Protein AF-A0A7Y4R011-F1 (afdb_monomer_lite)

Radius of gyration: 23.0 Å; chains: 1; bounding box: 53×33×82 Å

Sequence (127 aa):
MKIKFTILILLASLTTFAQKKDPSIKILSASDGVFHFKVTEKLQDAFVEVLDASNRVISKQPLDCKRMLIDFYDATPGTYHIHILAKNFERTYDYTLAEEKGYMKITTAIVQPENLSFEKYNSNKTK

Foldseek 3Di:
DDDDDDPDPPPPDPPVPPPPPPWDKDFPDQFFQKTKIFIPDDFPQKKKFKAFPVRHTPDIGTCRDRMDMDGCNVPDFGKIWIWIDGPPDIWIWIWGWDDDPNTTGTDDTDTPPDDDDPDDDPDPPDD

Secondary structure (DSSP, 8-state):
------SSS-----------PPP-EEEEEEETTEEEEEESSPPTT-EEEEE-TTS-EEEEEE--SSEEEEE-TTSPSEEEEEEEEETTEEEEEEEEEEEETTEEEE----B------S--SSSS---

Structure (mmCIF, N/CA/C/O backbone):
data_AF-A0A7Y4R011-F1
#
_entry.id   AF-A0A7Y4R011-F1
#
loop_
_atom_site.group_PDB
_atom_site.id
_atom_site.type_symbol
_atom_site.label_atom_id
_atom_site.label_alt_id
_atom_site.label_comp_id
_atom_site.label_asym_id
_atom_site.label_entity_id
_atom_site.label_seq_id
_atom_site.pdbx_PDB_ins_code
_atom_site.Cartn_x
_atom_site.Cartn_y
_atom_site.Cartn_z
_atom_site.occupancy
_atom_site.B_iso_or_equiv
_atom_site.auth_seq_id
_atom_site.auth_comp_id
_atom_site.auth_asym_id
_atom_site.auth_atom_id
_atom_site.pdbx_PDB_model_num
ATOM 1 N N . MET A 1 1 ? -23.574 24.509 66.597 1.00 42.62 1 MET A N 1
ATOM 2 C CA . MET A 1 1 ? -22.634 23.588 65.919 1.00 42.62 1 MET A CA 1
ATOM 3 C C . MET A 1 1 ? -23.102 23.390 64.484 1.00 42.62 1 MET A C 1
ATOM 5 O O . MET A 1 1 ? -24.146 22.790 64.274 1.00 42.62 1 MET A O 1
ATOM 9 N N . LYS A 1 2 ? -22.401 23.994 63.520 1.00 50.56 2 LYS A N 1
ATOM 10 C CA . LYS A 1 2 ? -22.730 23.986 62.087 1.00 50.56 2 LYS A CA 1
ATOM 11 C C . LYS A 1 2 ? -21.533 23.401 61.338 1.00 50.56 2 LYS A C 1
ATOM 13 O O . LYS A 1 2 ? -20.578 24.133 61.158 1.00 50.56 2 LYS A O 1
ATOM 18 N N . ILE A 1 3 ? -21.572 22.134 60.931 1.00 54.00 3 ILE A N 1
ATOM 19 C CA . ILE A 1 3 ? -20.761 21.583 59.826 1.00 54.00 3 ILE A CA 1
ATOM 20 C C . ILE A 1 3 ? -21.526 20.363 59.304 1.00 54.00 3 ILE A C 1
ATOM 22 O O . ILE A 1 3 ? -21.442 19.292 59.895 1.00 54.00 3 ILE A O 1
ATOM 26 N N . LYS A 1 4 ? -22.300 20.528 58.228 1.00 52.47 4 LYS A N 1
ATOM 27 C CA . LYS A 1 4 ? -22.789 19.434 57.371 1.00 52.47 4 LYS A CA 1
ATOM 28 C C . LYS A 1 4 ? -23.155 20.020 56.008 1.00 52.47 4 LYS A C 1
ATOM 30 O O . LYS A 1 4 ? -24.326 20.268 55.800 1.00 52.47 4 LYS A O 1
ATOM 35 N N . PHE A 1 5 ? -22.193 20.328 55.135 1.00 56.38 5 PHE A N 1
ATOM 36 C CA . PHE A 1 5 ? -22.429 20.494 53.684 1.00 56.38 5 PHE A CA 1
ATOM 37 C C . PHE A 1 5 ? -21.099 20.780 52.963 1.00 56.38 5 PHE A C 1
ATOM 39 O O . PHE A 1 5 ? -20.822 21.903 52.552 1.00 56.38 5 PHE A O 1
ATOM 46 N N . THR A 1 6 ? -20.205 19.792 52.861 1.00 56.19 6 THR A N 1
ATOM 47 C CA . THR A 1 6 ? -18.965 19.959 52.068 1.00 56.19 6 THR A CA 1
ATOM 48 C C . THR A 1 6 ? -18.445 18.632 51.516 1.00 56.19 6 THR A C 1
ATOM 50 O O . THR A 1 6 ? -17.258 18.357 51.562 1.00 56.19 6 THR A O 1
ATOM 53 N N . ILE A 1 7 ? -19.327 17.755 51.030 1.00 56.16 7 ILE A N 1
ATOM 54 C CA . ILE A 1 7 ? -18.918 16.531 50.318 1.00 56.16 7 ILE A CA 1
ATOM 55 C C . ILE A 1 7 ? -19.922 16.286 49.184 1.00 56.16 7 ILE A C 1
ATOM 57 O O . ILE A 1 7 ? -20.744 15.383 49.257 1.00 56.16 7 ILE A O 1
ATOM 61 N N . LEU A 1 8 ? -19.947 17.160 48.173 1.00 54.22 8 LEU A N 1
ATOM 62 C CA . LEU A 1 8 ? -20.751 16.917 46.960 1.00 54.22 8 LEU A CA 1
ATOM 63 C C . LEU A 1 8 ? -20.174 17.542 45.675 1.00 54.22 8 LEU A C 1
ATOM 65 O O . LEU A 1 8 ? -20.849 17.570 44.657 1.00 54.22 8 LEU A O 1
ATOM 69 N N . ILE A 1 9 ? -18.934 18.042 45.679 1.00 57.66 9 ILE A N 1
ATOM 70 C CA . ILE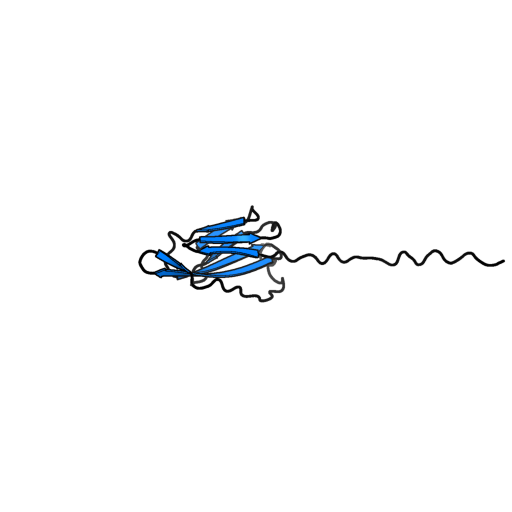 A 1 9 ? -18.343 18.720 44.503 1.00 57.66 9 ILE A CA 1
ATOM 71 C C . ILE A 1 9 ? -16.966 18.127 44.170 1.00 57.66 9 ILE A C 1
ATOM 73 O O . ILE A 1 9 ? -16.016 18.836 43.869 1.00 57.66 9 ILE A O 1
ATOM 77 N N . LEU A 1 10 ? -16.832 16.799 44.248 1.00 52.66 10 LEU A N 1
ATOM 78 C CA . LEU A 1 10 ? -15.615 16.103 43.805 1.00 52.66 10 LEU A CA 1
ATOM 79 C C . LEU A 1 10 ? -15.911 14.930 42.855 1.00 52.66 10 LEU A C 1
ATOM 81 O O . LEU A 1 10 ? -15.183 13.948 42.818 1.00 52.66 10 LEU A O 1
ATOM 85 N N . LEU A 1 11 ? -16.994 15.038 42.080 1.00 53.81 11 LEU A N 1
ATOM 86 C CA . LEU A 1 11 ? -17.231 14.222 40.881 1.00 53.81 11 LEU A CA 1
ATOM 87 C C . LEU A 1 11 ? -17.200 15.097 39.618 1.00 53.81 11 LEU A C 1
ATOM 89 O O . LEU A 1 11 ? -17.901 14.832 38.644 1.00 53.81 11 LEU A O 1
ATOM 93 N N . ALA A 1 12 ? -16.369 16.143 39.620 1.00 55.53 12 ALA A N 1
ATOM 94 C CA . ALA A 1 12 ? -15.965 16.811 38.391 1.00 55.53 12 ALA A CA 1
ATOM 95 C C . ALA A 1 12 ? -15.068 15.853 37.590 1.00 55.53 12 ALA A C 1
ATOM 97 O O . ALA A 1 12 ? -13.844 15.896 37.648 1.00 55.53 12 ALA A O 1
ATOM 98 N N . SER A 1 13 ? -15.729 14.920 36.904 1.00 53.00 13 SER A N 1
ATOM 99 C CA . SER A 1 13 ? -15.532 14.697 35.478 1.00 53.00 13 SER A CA 1
ATOM 100 C C . SER A 1 13 ? -14.077 14.739 35.015 1.00 53.00 13 SER A C 1
ATOM 102 O O . SER A 1 13 ? -13.687 15.594 34.221 1.00 53.00 13 SER A O 1
ATOM 104 N N . LEU A 1 14 ? -13.293 13.741 35.422 1.00 57.00 14 LEU A N 1
ATOM 105 C CA . LEU A 1 14 ? -12.198 13.260 34.586 1.00 57.00 14 LEU A CA 1
ATOM 106 C C . LEU A 1 14 ? -12.824 12.507 33.405 1.00 57.00 14 LEU A C 1
ATOM 108 O O . LEU A 1 14 ? -12.756 11.286 33.314 1.00 57.00 14 LEU A O 1
ATOM 112 N N . THR A 1 15 ? -13.483 13.234 32.498 1.00 59.22 15 THR A N 1
ATOM 113 C CA . THR A 1 15 ? -13.686 12.743 31.137 1.00 59.22 15 THR A CA 1
ATOM 114 C C . THR A 1 15 ? -12.318 12.806 30.478 1.00 59.22 15 THR A C 1
ATOM 116 O O . THR A 1 15 ? -11.981 13.769 29.788 1.00 59.22 15 THR A O 1
ATOM 119 N N . THR A 1 16 ? -11.480 11.815 30.768 1.00 61.78 16 THR A N 1
ATOM 120 C CA . THR A 1 16 ? -10.290 11.529 29.983 1.00 61.78 16 THR A CA 1
ATOM 121 C C . THR A 1 16 ? -10.781 11.239 28.575 1.00 61.78 16 THR A C 1
ATOM 123 O O . THR A 1 16 ? -11.205 10.131 28.254 1.00 61.78 16 THR A O 1
ATOM 126 N N . PHE A 1 17 ? -10.779 12.272 27.733 1.00 64.12 17 PHE A N 1
ATOM 127 C CA . PHE A 1 17 ? -10.834 12.110 26.294 1.00 64.12 17 PHE A CA 1
ATOM 128 C C . PHE A 1 17 ? -9.629 11.251 25.933 1.00 64.12 17 PHE A C 1
ATOM 130 O O . PHE A 1 17 ? -8.505 11.741 25.833 1.00 64.12 17 PHE A O 1
ATOM 137 N N . ALA A 1 18 ? -9.851 9.943 25.815 1.00 65.31 18 ALA A N 1
ATOM 138 C CA . ALA A 1 18 ? -8.911 9.055 25.173 1.00 65.31 18 ALA A CA 1
ATOM 139 C C . ALA A 1 18 ? -8.737 9.609 23.759 1.00 65.31 18 ALA A C 1
ATOM 141 O O . ALA A 1 18 ? -9.635 9.483 22.925 1.00 65.31 18 ALA A O 1
ATOM 142 N N . GLN A 1 19 ? -7.625 10.311 23.528 1.00 67.69 19 GLN A N 1
ATOM 143 C CA . GLN A 1 19 ? -7.232 10.758 22.202 1.00 67.69 19 GLN A CA 1
ATOM 144 C C . GLN A 1 19 ? -7.158 9.497 21.354 1.00 67.69 19 GLN A C 1
ATOM 146 O O . GLN A 1 19 ? -6.265 8.664 21.530 1.00 67.69 19 GLN A O 1
ATOM 151 N N . LYS A 1 20 ? -8.173 9.305 20.510 1.00 66.88 20 LYS A N 1
ATOM 152 C CA . LYS A 1 20 ? -8.229 8.180 19.593 1.00 66.88 20 LYS A CA 1
ATOM 153 C C . LYS A 1 20 ? -6.994 8.311 18.718 1.00 66.88 20 LYS A C 1
ATOM 155 O O . LYS A 1 20 ? -6.855 9.289 17.992 1.00 66.88 20 LYS A O 1
ATOM 160 N N . LYS A 1 21 ? -6.056 7.383 18.878 1.00 73.75 21 LYS A N 1
ATOM 161 C CA . LYS A 1 21 ? -4.825 7.398 18.104 1.00 73.75 21 LYS A CA 1
ATOM 162 C C . LYS A 1 21 ? -5.221 7.130 16.662 1.00 73.75 21 LYS A C 1
ATOM 164 O O . LYS A 1 21 ? -5.810 6.089 16.379 1.00 73.75 21 LYS A O 1
ATOM 169 N N . ASP A 1 22 ? -4.949 8.080 15.778 1.00 80.69 22 ASP A N 1
ATOM 170 C CA . ASP A 1 22 ? -5.244 7.869 14.371 1.00 80.69 22 ASP A CA 1
ATOM 171 C C . ASP A 1 22 ? -4.461 6.647 13.876 1.00 80.69 22 ASP A C 1
ATOM 173 O O . ASP A 1 22 ? -3.273 6.489 14.207 1.00 80.69 22 ASP A O 1
ATOM 177 N N . PRO A 1 23 ? -5.110 5.748 13.117 1.00 85.75 23 PRO A N 1
ATOM 178 C CA . PRO A 1 23 ? -4.408 4.631 12.525 1.00 85.75 23 PRO A CA 1
ATOM 179 C C . PRO A 1 23 ? -3.283 5.172 11.647 1.00 85.75 23 PRO A C 1
ATOM 181 O O . PRO A 1 23 ? -3.451 6.130 10.894 1.00 85.75 23 PRO A O 1
ATOM 184 N N . SER A 1 24 ? -2.109 4.562 11.760 1.00 89.50 24 SER A N 1
ATOM 185 C CA . SER A 1 24 ? -0.949 4.951 10.976 1.00 89.50 24 SER A CA 1
ATOM 186 C C . SER A 1 24 ? -0.409 3.757 10.213 1.00 89.50 24 SER A C 1
ATOM 188 O O . SER A 1 24 ? -0.486 2.607 10.656 1.00 89.50 24 SER A O 1
ATOM 190 N N . ILE A 1 25 ? 0.121 4.044 9.032 1.00 91.75 25 ILE A N 1
ATOM 191 C CA . ILE A 1 25 ? 0.787 3.066 8.186 1.00 91.75 25 ILE A CA 1
ATOM 192 C C . ILE A 1 25 ? 2.285 3.288 8.319 1.00 91.75 25 ILE A C 1
ATOM 194 O O . ILE A 1 25 ? 2.789 4.399 8.162 1.00 91.75 25 ILE A O 1
ATOM 198 N N . LYS A 1 26 ? 2.998 2.203 8.592 1.00 92.88 26 LYS A N 1
ATOM 199 C CA . LYS A 1 26 ? 4.449 2.137 8.561 1.00 92.88 26 LYS A CA 1
ATOM 200 C C . LYS A 1 26 ? 4.871 1.337 7.337 1.00 92.88 26 LYS A C 1
ATOM 202 O O . LYS A 1 26 ? 4.560 0.150 7.250 1.00 92.88 26 LYS A O 1
ATOM 207 N N . ILE A 1 27 ? 5.610 1.969 6.433 1.00 93.00 27 ILE A N 1
ATOM 208 C CA . ILE A 1 27 ? 6.277 1.272 5.331 1.00 93.00 27 ILE A CA 1
ATOM 209 C C . ILE A 1 27 ? 7.411 0.442 5.943 1.00 93.00 27 ILE A C 1
ATOM 211 O O . ILE A 1 27 ? 8.227 0.957 6.709 1.00 93.00 27 ILE A O 1
ATOM 215 N N . LEU A 1 28 ? 7.392 -0.864 5.690 1.00 90.38 28 LEU A N 1
ATOM 216 C CA . LEU A 1 28 ? 8.396 -1.811 6.170 1.00 90.38 28 LEU A CA 1
ATOM 217 C C . LEU A 1 28 ? 9.500 -2.010 5.134 1.00 90.38 28 LEU A C 1
ATOM 219 O O . LEU A 1 28 ? 10.666 -2.047 5.511 1.00 90.38 28 LEU A O 1
ATOM 223 N N . SER A 1 29 ? 9.127 -2.124 3.859 1.00 88.00 29 SER A N 1
ATOM 224 C CA . SER A 1 29 ? 10.054 -2.136 2.729 1.00 88.00 29 SER A CA 1
ATOM 225 C C . SER A 1 29 ? 9.379 -1.583 1.476 1.00 88.00 29 SER A C 1
ATOM 227 O O . SER A 1 29 ? 8.167 -1.706 1.313 1.00 88.00 29 SER A O 1
ATOM 229 N N . ALA A 1 30 ? 10.184 -0.990 0.606 1.00 87.56 30 ALA A N 1
ATOM 230 C CA . ALA A 1 30 ? 9.838 -0.600 -0.753 1.00 87.56 30 ALA A CA 1
ATOM 231 C C . ALA A 1 30 ? 11.084 -0.862 -1.615 1.00 87.56 30 ALA A C 1
ATOM 233 O O . ALA A 1 30 ? 11.744 0.076 -2.061 1.00 87.56 30 ALA A O 1
ATOM 234 N N . SER A 1 31 ? 11.474 -2.135 -1.727 1.00 83.69 31 SER A N 1
ATOM 235 C CA . SER A 1 31 ? 12.671 -2.607 -2.442 1.00 83.69 31 SER A CA 1
ATOM 236 C C . SER A 1 31 ? 12.307 -3.767 -3.375 1.00 83.69 31 SER A C 1
ATOM 238 O O . SER A 1 31 ? 11.318 -4.453 -3.131 1.00 83.69 31 SER A O 1
ATOM 240 N N . ASP A 1 32 ? 13.100 -3.986 -4.427 1.00 84.06 32 ASP A N 1
ATOM 241 C CA . ASP A 1 32 ? 13.070 -5.215 -5.242 1.00 84.06 32 ASP A CA 1
ATOM 242 C C . ASP A 1 32 ? 11.700 -5.556 -5.852 1.00 84.06 32 ASP A C 1
ATOM 244 O O . ASP A 1 32 ? 11.281 -6.709 -5.871 1.00 84.06 32 ASP A O 1
ATOM 248 N N . GLY A 1 33 ? 10.972 -4.539 -6.319 1.00 87.12 33 GLY A N 1
ATOM 249 C CA . GLY A 1 33 ? 9.634 -4.732 -6.880 1.00 87.12 33 GLY A CA 1
ATOM 250 C C . GLY A 1 33 ? 8.556 -5.002 -5.827 1.00 87.12 33 GLY A C 1
ATOM 251 O O . GLY A 1 33 ? 7.429 -5.295 -6.188 1.00 87.12 33 GLY A O 1
ATOM 252 N N . VAL A 1 34 ? 8.845 -4.869 -4.532 1.00 90.62 34 VAL A N 1
ATOM 253 C CA . VAL A 1 34 ? 7.897 -5.180 -3.461 1.00 90.62 34 VAL A CA 1
ATOM 254 C C . VAL A 1 34 ? 7.612 -3.960 -2.593 1.00 90.62 34 VAL A C 1
ATOM 256 O O . VAL A 1 34 ? 8.518 -3.347 -2.026 1.00 90.62 34 VAL A O 1
ATOM 259 N N . PHE A 1 35 ? 6.327 -3.664 -2.392 1.00 93.62 35 PHE A N 1
ATOM 260 C CA . PHE A 1 35 ? 5.856 -2.693 -1.408 1.00 93.62 35 PHE A CA 1
ATOM 261 C C . PHE A 1 35 ? 5.243 -3.410 -0.202 1.00 93.62 35 PHE A C 1
ATOM 263 O O . PHE A 1 35 ? 4.161 -3.993 -0.267 1.00 93.62 35 PHE A O 1
ATOM 270 N N . HIS A 1 36 ? 5.937 -3.363 0.931 1.00 95.12 36 HIS A N 1
ATOM 271 C CA . HIS A 1 36 ? 5.537 -4.011 2.174 1.00 95.12 36 HIS A CA 1
ATOM 272 C C . HIS A 1 36 ? 5.244 -2.960 3.238 1.00 95.12 36 HIS A C 1
ATOM 274 O O . HIS A 1 36 ? 6.107 -2.161 3.605 1.00 95.12 36 HIS A O 1
ATOM 280 N N . PHE A 1 37 ? 4.041 -2.994 3.805 1.00 95.62 37 PHE A N 1
ATOM 281 C CA . PHE A 1 37 ? 3.634 -2.058 4.847 1.00 95.62 37 PHE A CA 1
ATOM 282 C C . PHE A 1 37 ? 2.896 -2.746 5.996 1.00 95.62 37 PHE A C 1
ATOM 284 O O . PHE A 1 37 ? 2.469 -3.901 5.922 1.00 95.62 37 PHE A O 1
ATOM 291 N N . LYS A 1 38 ? 2.764 -2.006 7.099 1.00 95.69 38 LYS A N 1
ATOM 292 C CA . LYS A 1 38 ? 2.041 -2.411 8.301 1.00 95.69 38 LYS A CA 1
ATOM 293 C C . LYS A 1 38 ? 1.151 -1.282 8.807 1.00 95.69 38 LYS A C 1
ATOM 295 O O . LYS A 1 38 ? 1.641 -0.182 9.033 1.00 95.69 38 LYS A O 1
ATOM 300 N N . VAL A 1 39 ? -0.109 -1.579 9.105 1.00 94.69 39 VAL A N 1
ATOM 301 C CA . VAL A 1 39 ? -0.999 -0.692 9.871 1.00 94.69 39 VAL A CA 1
ATOM 302 C C . VAL A 1 39 ? -0.820 -0.912 11.378 1.00 94.69 39 VAL A C 1
ATOM 304 O O . VAL A 1 39 ? -0.621 -2.039 11.849 1.00 94.69 39 VAL A O 1
ATOM 307 N N . THR A 1 40 ? -0.856 0.162 12.168 1.00 92.69 40 THR A N 1
ATOM 308 C CA . THR A 1 40 ? -0.762 0.079 13.639 1.00 92.69 40 THR A CA 1
ATOM 309 C C . THR A 1 40 ? -1.961 -0.651 14.243 1.00 92.69 40 THR A C 1
ATOM 311 O O . THR A 1 40 ? -1.814 -1.534 15.103 1.00 92.69 40 THR A O 1
ATOM 314 N N . GLU A 1 41 ? -3.145 -0.349 13.728 1.00 91.12 41 GLU A N 1
ATOM 315 C CA . GLU A 1 41 ? -4.428 -0.882 14.168 1.00 91.12 41 GLU A CA 1
ATOM 316 C C . GLU A 1 41 ? -5.139 -1.588 13.017 1.00 91.12 41 GLU A C 1
ATOM 318 O O . GLU A 1 41 ? -4.860 -1.329 11.849 1.00 91.12 41 GLU A O 1
ATOM 323 N N . LYS A 1 42 ? -6.014 -2.547 13.343 1.00 90.69 42 LYS A N 1
ATOM 324 C CA . LYS A 1 42 ? -6.786 -3.240 12.308 1.00 90.69 42 LYS A CA 1
ATOM 325 C C . LYS A 1 42 ? -7.808 -2.248 11.756 1.00 90.69 42 LYS A C 1
ATOM 327 O O . LYS A 1 42 ? -8.594 -1.703 12.526 1.00 90.69 42 LYS A O 1
ATOM 332 N N . LEU A 1 43 ? -7.786 -2.030 10.447 1.00 92.25 43 LEU A N 1
ATOM 333 C CA . LEU A 1 43 ? -8.773 -1.202 9.768 1.00 92.25 43 LEU A CA 1
ATOM 334 C C . LEU A 1 43 ? -9.969 -2.084 9.397 1.00 92.25 43 LEU A C 1
ATOM 336 O O . LEU A 1 43 ? -9.802 -3.129 8.773 1.00 92.25 43 LEU A O 1
ATOM 340 N N . GLN A 1 44 ? -11.164 -1.705 9.842 1.00 92.00 44 GLN A N 1
ATOM 341 C CA . GLN A 1 44 ? -12.388 -2.437 9.524 1.00 92.00 44 GLN A CA 1
ATOM 342 C C . GLN A 1 44 ? -12.835 -2.117 8.093 1.00 92.00 44 GLN A C 1
ATOM 344 O O . GLN A 1 44 ? -12.818 -0.949 7.703 1.00 92.00 44 GLN A O 1
ATOM 349 N N . ASP A 1 45 ? -13.232 -3.154 7.348 1.00 93.81 45 ASP A N 1
ATOM 350 C CA . ASP A 1 45 ? -13.705 -3.067 5.957 1.00 93.81 45 ASP A CA 1
ATOM 351 C C . ASP A 1 45 ? -12.727 -2.327 5.030 1.00 93.81 45 ASP A C 1
ATOM 353 O O . ASP A 1 45 ? -13.126 -1.606 4.116 1.00 93.81 45 ASP A O 1
ATOM 357 N N . ALA A 1 46 ? -11.430 -2.467 5.310 1.00 96.25 46 ALA A N 1
ATOM 358 C CA . ALA A 1 46 ? -10.387 -1.790 4.565 1.00 96.25 46 ALA A CA 1
ATOM 359 C C . ALA A 1 46 ? -9.995 -2.555 3.306 1.00 96.25 46 ALA A C 1
ATOM 361 O O . ALA A 1 46 ? -10.006 -3.787 3.275 1.00 96.25 46 ALA A O 1
ATOM 362 N N . PHE A 1 47 ? -9.596 -1.813 2.284 1.00 97.38 47 PHE A N 1
ATOM 363 C CA . PHE A 1 47 ? -9.117 -2.348 1.023 1.00 97.38 47 PHE A CA 1
ATOM 364 C C . PHE A 1 47 ? -7.920 -1.549 0.521 1.00 97.38 47 PHE A C 1
ATOM 366 O O . PHE A 1 47 ? -7.724 -0.383 0.865 1.00 97.38 47 PHE A O 1
ATOM 373 N N . VAL A 1 48 ? -7.107 -2.221 -0.280 1.00 97.75 48 VAL A N 1
ATOM 374 C CA . VAL A 1 48 ? -5.949 -1.659 -0.955 1.00 97.75 48 VAL A CA 1
ATOM 375 C C . VAL A 1 48 ? -6.214 -1.704 -2.443 1.00 97.75 48 VAL A C 1
ATOM 377 O O . VAL A 1 48 ? -6.491 -2.770 -2.994 1.00 97.75 48 VAL A O 1
ATOM 380 N N . GLU A 1 49 ? -6.149 -0.546 -3.077 1.00 98.19 49 GLU A N 1
ATOM 381 C CA . GLU A 1 49 ? -6.207 -0.388 -4.520 1.00 98.19 49 GLU A CA 1
ATOM 382 C C . GLU A 1 49 ? -4.819 -0.013 -5.028 1.00 98.19 49 GLU A C 1
ATOM 384 O O . GLU A 1 49 ? -4.141 0.839 -4.459 1.00 98.19 49 GLU A O 1
ATOM 389 N N . VAL A 1 50 ? -4.393 -0.668 -6.099 1.00 97.56 50 VAL A N 1
ATOM 390 C CA . VAL A 1 50 ? -3.207 -0.276 -6.856 1.00 97.56 50 VAL A CA 1
ATOM 391 C C . VAL A 1 50 ? -3.702 0.324 -8.156 1.00 97.56 50 VAL A C 1
ATOM 393 O O . VAL A 1 50 ? -4.468 -0.318 -8.880 1.00 97.56 50 VAL A O 1
ATOM 396 N N . LEU A 1 51 ? -3.288 1.554 -8.431 1.00 97.81 51 LEU A N 1
ATOM 397 C CA . LEU A 1 51 ? -3.643 2.297 -9.627 1.00 97.81 51 LEU A CA 1
ATOM 398 C C . LEU A 1 51 ? -2.404 2.473 -10.505 1.00 97.81 51 LEU A C 1
ATOM 400 O O . LEU A 1 51 ? -1.301 2.655 -9.991 1.00 97.81 51 LEU A O 1
ATOM 404 N N . ASP A 1 52 ? -2.593 2.417 -11.821 1.00 96.38 52 ASP A N 1
ATOM 405 C CA . ASP A 1 52 ? -1.561 2.790 -12.791 1.00 96.38 52 ASP A CA 1
ATOM 406 C C . ASP A 1 52 ? -1.404 4.322 -12.896 1.00 96.38 52 ASP A C 1
ATOM 408 O O . ASP A 1 52 ? -2.172 5.089 -12.311 1.00 96.38 52 ASP A O 1
ATOM 412 N N . ALA A 1 53 ? -0.440 4.785 -13.696 1.00 94.56 53 ALA A N 1
ATOM 413 C CA . ALA A 1 53 ? -0.199 6.211 -13.945 1.00 94.56 53 ALA A CA 1
ATOM 414 C C . ALA A 1 53 ? -1.395 6.968 -14.569 1.00 94.56 53 ALA A C 1
ATOM 416 O O . ALA A 1 53 ? -1.395 8.195 -14.618 1.00 94.56 53 ALA A O 1
ATOM 417 N N . SER A 1 54 ? -2.408 6.256 -15.077 1.00 96.69 54 SER A N 1
ATOM 418 C CA . SER A 1 54 ? -3.655 6.831 -15.602 1.00 96.69 54 SER A CA 1
ATOM 419 C C . SER A 1 54 ? -4.788 6.821 -14.568 1.00 96.69 54 SER A C 1
ATOM 421 O O . SER A 1 54 ? -5.942 7.053 -14.930 1.00 96.69 54 SER A O 1
ATOM 423 N N . ASN A 1 55 ? -4.486 6.544 -13.294 1.00 95.44 55 ASN A N 1
ATOM 424 C CA . ASN A 1 55 ? -5.451 6.367 -12.207 1.00 95.44 55 ASN A CA 1
ATOM 425 C C . ASN A 1 55 ? -6.466 5.237 -12.451 1.00 95.44 55 ASN A C 1
ATOM 427 O O . ASN A 1 55 ? -7.577 5.264 -11.917 1.00 95.44 55 ASN A O 1
ATOM 431 N N . ARG A 1 56 ? -6.119 4.225 -13.257 1.00 97.38 56 ARG A N 1
ATOM 432 C CA . ARG A 1 56 ? -6.970 3.042 -13.429 1.00 97.38 56 ARG A CA 1
ATOM 433 C C . ARG A 1 56 ? -6.595 1.998 -12.393 1.00 97.38 56 ARG A C 1
ATOM 435 O O . ARG A 1 56 ? -5.424 1.664 -12.249 1.00 97.38 56 ARG A O 1
ATOM 442 N N . VAL A 1 57 ? -7.595 1.451 -11.707 1.00 97.19 57 VAL A N 1
ATOM 443 C CA . VAL A 1 57 ? -7.400 0.372 -10.731 1.00 97.19 57 VAL A CA 1
ATOM 444 C C . VAL A 1 57 ? -6.970 -0.901 -11.462 1.00 97.19 57 VAL A C 1
ATOM 446 O O . VAL A 1 57 ? -7.735 -1.449 -12.254 1.00 97.19 57 VAL A O 1
ATOM 449 N N . ILE A 1 58 ? -5.759 -1.375 -11.176 1.00 96.81 58 ILE A N 1
ATOM 450 C CA . ILE A 1 58 ? -5.202 -2.625 -11.717 1.00 96.81 58 ILE A CA 1
ATOM 451 C C . ILE A 1 58 ? -5.279 -3.780 -10.714 1.00 96.81 58 ILE A C 1
ATOM 453 O O . ILE A 1 58 ? -5.270 -4.944 -11.103 1.00 96.81 58 ILE A O 1
ATOM 457 N N . SER A 1 59 ? -5.385 -3.470 -9.422 1.00 97.25 59 SER A N 1
ATOM 458 C CA . SER A 1 59 ? -5.581 -4.455 -8.362 1.00 97.25 59 SER A CA 1
ATOM 459 C C . SER A 1 59 ? -6.412 -3.854 -7.241 1.00 97.25 59 SER A C 1
ATOM 461 O O . SER A 1 59 ? -6.260 -2.680 -6.909 1.00 97.25 59 SER A O 1
ATOM 463 N N . LYS A 1 60 ? -7.288 -4.668 -6.652 1.00 97.88 60 LYS A N 1
ATOM 464 C CA . LYS A 1 60 ? -8.086 -4.314 -5.480 1.00 97.88 60 LYS A CA 1
ATOM 465 C C . LYS A 1 60 ? -8.185 -5.519 -4.561 1.00 97.88 60 LYS A C 1
ATOM 467 O O . LYS A 1 60 ? -8.670 -6.567 -4.980 1.00 97.88 60 LYS A O 1
ATOM 472 N N . GLN A 1 61 ? -7.741 -5.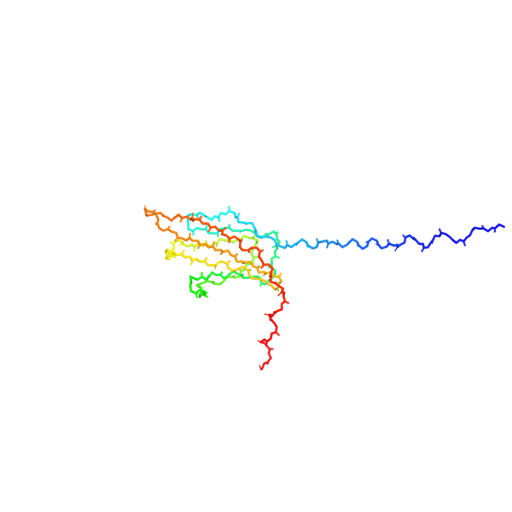373 -3.318 1.00 97.62 61 GLN A N 1
ATOM 473 C CA . GLN A 1 61 ? -7.699 -6.471 -2.353 1.00 97.62 61 GLN A CA 1
ATOM 474 C C . GLN A 1 61 ? -8.164 -6.017 -0.965 1.00 97.62 61 GLN A C 1
ATOM 476 O O . GLN A 1 61 ? -7.861 -4.892 -0.565 1.00 97.62 61 GLN A O 1
ATOM 481 N N . PRO A 1 62 ? -8.890 -6.858 -0.209 1.00 97.25 62 PRO A N 1
ATOM 482 C CA . PRO A 1 62 ? -9.216 -6.560 1.181 1.00 97.25 62 PRO A CA 1
ATOM 483 C C . PRO A 1 62 ? -7.954 -6.569 2.057 1.00 97.25 62 PRO A C 1
ATOM 485 O O . PRO A 1 62 ? -7.040 -7.371 1.863 1.00 97.25 62 PRO A O 1
ATOM 488 N N . LEU A 1 63 ? -7.906 -5.680 3.050 1.00 96.25 63 LEU A N 1
ATOM 489 C CA . LEU A 1 63 ? -6.832 -5.610 4.041 1.00 96.25 63 LEU A CA 1
ATOM 490 C C . LEU A 1 63 ? -7.237 -6.375 5.311 1.00 96.25 63 LEU A C 1
ATOM 492 O O . LEU A 1 63 ? -7.538 -5.793 6.354 1.00 96.25 63 LEU A O 1
ATOM 496 N N . ASP A 1 64 ? -7.239 -7.705 5.226 1.00 92.06 64 ASP A N 1
ATOM 497 C CA . ASP A 1 64 ? -7.686 -8.574 6.328 1.00 92.06 64 ASP A CA 1
ATOM 498 C C . ASP A 1 64 ? -6.696 -8.614 7.506 1.00 92.06 64 ASP A C 1
ATOM 500 O O . ASP A 1 64 ? -7.066 -8.843 8.669 1.00 92.06 64 ASP A O 1
ATOM 504 N N . CYS A 1 65 ? -5.423 -8.351 7.202 1.00 93.19 65 CYS A N 1
ATOM 505 C CA . CYS A 1 65 ? -4.292 -8.424 8.114 1.00 93.19 65 CYS A CA 1
ATOM 506 C C . CYS A 1 65 ? -3.664 -7.048 8.355 1.00 93.19 65 CYS A C 1
ATOM 508 O O . CYS A 1 65 ? -3.719 -6.145 7.527 1.00 93.19 65 CYS A O 1
ATOM 510 N N . LYS A 1 66 ? -2.957 -6.901 9.485 1.00 94.88 66 LYS A N 1
ATOM 511 C CA . LYS A 1 66 ? -2.212 -5.664 9.781 1.00 94.88 66 LYS A CA 1
ATOM 512 C C . LYS A 1 66 ? -0.997 -5.439 8.876 1.00 94.88 66 LYS A C 1
ATOM 514 O O . LYS A 1 66 ? -0.375 -4.388 8.969 1.00 94.88 66 LYS A O 1
ATOM 519 N N . ARG A 1 67 ? -0.596 -6.437 8.093 1.00 96.31 67 ARG A N 1
ATOM 520 C CA . ARG A 1 67 ? 0.542 -6.388 7.174 1.00 96.31 67 ARG A CA 1
ATOM 521 C C . ARG A 1 67 ? 0.067 -6.830 5.809 1.00 96.31 67 ARG A C 1
ATOM 523 O O . ARG A 1 67 ? -0.725 -7.768 5.731 1.00 96.31 67 ARG A O 1
ATOM 530 N N . MET A 1 68 ? 0.593 -6.190 4.781 1.00 96.75 68 MET A N 1
ATOM 531 C CA . MET A 1 68 ? 0.329 -6.563 3.405 1.00 96.75 68 MET A CA 1
ATOM 532 C C . MET A 1 68 ? 1.566 -6.301 2.560 1.00 96.75 68 MET A C 1
ATOM 534 O O . MET A 1 68 ? 2.331 -5.367 2.820 1.00 96.75 68 MET A O 1
ATOM 538 N N . LEU A 1 69 ? 1.747 -7.176 1.582 1.00 96.06 69 LEU A N 1
ATOM 539 C CA . LEU A 1 69 ? 2.793 -7.122 0.584 1.00 96.06 69 LEU A CA 1
ATOM 540 C C . LEU A 1 69 ? 2.112 -6.946 -0.769 1.00 96.06 69 LEU A C 1
ATOM 542 O O . LEU A 1 69 ? 1.169 -7.672 -1.077 1.00 96.06 69 LEU A O 1
ATOM 546 N N . ILE A 1 70 ? 2.582 -5.975 -1.539 1.00 95.62 70 ILE A N 1
ATOM 547 C CA . ILE A 1 70 ? 2.172 -5.744 -2.919 1.00 95.62 70 ILE A CA 1
ATOM 548 C C . ILE A 1 70 ? 3.389 -6.037 -3.785 1.00 95.62 70 ILE A C 1
ATOM 550 O O . ILE A 1 70 ? 4.444 -5.433 -3.587 1.00 95.62 70 ILE A O 1
ATOM 554 N N . ASP A 1 71 ? 3.237 -6.997 -4.685 1.00 94.44 71 ASP A N 1
ATOM 555 C CA . ASP A 1 71 ? 4.290 -7.451 -5.582 1.00 94.44 71 ASP A CA 1
ATOM 556 C C . ASP A 1 71 ? 4.113 -6.805 -6.963 1.00 94.44 71 ASP A C 1
ATOM 558 O O . ASP A 1 71 ? 3.025 -6.839 -7.540 1.00 94.44 71 ASP A O 1
ATOM 562 N N . PHE A 1 72 ? 5.181 -6.192 -7.458 1.00 93.31 72 PHE A N 1
ATOM 563 C CA . PHE A 1 72 ? 5.292 -5.543 -8.759 1.00 93.31 72 PHE A CA 1
ATOM 564 C C . PHE A 1 72 ? 6.286 -6.271 -9.679 1.00 93.31 72 PHE A C 1
ATOM 566 O O . PHE A 1 72 ? 6.685 -5.697 -10.688 1.00 93.31 72 PHE A O 1
ATOM 573 N N . TYR A 1 73 ? 6.693 -7.507 -9.366 1.00 88.75 73 TYR A N 1
ATOM 574 C CA . TYR A 1 73 ? 7.677 -8.266 -10.148 1.00 88.75 73 TYR A CA 1
ATOM 575 C C . TYR A 1 73 ? 7.301 -8.412 -11.631 1.00 88.75 73 TYR A C 1
ATOM 577 O O . TYR A 1 73 ? 8.145 -8.230 -12.504 1.00 88.75 73 TYR A O 1
ATOM 585 N N . ASP A 1 74 ? 6.020 -8.662 -11.918 1.00 89.81 74 ASP A N 1
ATOM 586 C CA . ASP A 1 74 ? 5.495 -8.776 -13.288 1.00 89.81 74 ASP A CA 1
ATOM 587 C C . ASP A 1 74 ? 4.893 -7.458 -13.815 1.00 89.81 74 ASP A C 1
ATOM 589 O O . ASP A 1 74 ? 4.291 -7.415 -14.891 1.00 89.81 74 ASP A O 1
ATOM 593 N N . ALA A 1 75 ? 5.006 -6.369 -13.052 1.00 91.44 75 ALA A N 1
ATOM 594 C CA . ALA A 1 75 ? 4.452 -5.081 -13.438 1.00 91.44 75 ALA A CA 1
ATOM 595 C C . ALA A 1 75 ? 5.388 -4.357 -14.414 1.00 91.44 75 ALA A C 1
ATOM 597 O O . ALA A 1 75 ? 6.614 -4.394 -14.298 1.00 91.44 75 ALA A O 1
ATOM 598 N N . THR A 1 76 ? 4.808 -3.637 -15.373 1.00 92.88 76 THR A N 1
ATOM 599 C CA . THR A 1 76 ? 5.593 -2.813 -16.296 1.00 92.88 76 THR A CA 1
ATOM 600 C C . THR A 1 76 ? 6.272 -1.664 -15.543 1.00 92.88 76 THR A C 1
ATOM 602 O O . THR A 1 76 ? 5.646 -1.085 -14.649 1.00 92.88 76 THR A O 1
ATOM 605 N N . PRO A 1 77 ? 7.503 -1.262 -15.897 1.00 92.69 77 PRO A N 1
ATOM 606 C CA . PRO A 1 77 ? 8.120 -0.068 -15.326 1.00 92.69 77 PRO A CA 1
ATOM 607 C C . PRO A 1 77 ? 7.212 1.163 -15.476 1.00 92.69 77 PRO A C 1
ATOM 609 O O . PRO A 1 77 ? 6.594 1.366 -16.522 1.00 92.69 77 PRO A O 1
ATOM 612 N N . GLY A 1 78 ? 7.105 1.974 -14.426 1.00 93.56 78 GLY A N 1
ATOM 613 C CA . GLY A 1 78 ? 6.178 3.101 -14.369 1.00 93.56 78 GLY A CA 1
ATOM 614 C C . GLY A 1 78 ? 5.866 3.561 -12.947 1.00 93.56 78 GLY A C 1
ATOM 615 O O . GLY A 1 78 ? 6.410 3.048 -11.969 1.00 93.56 78 GLY A O 1
ATOM 616 N N . THR A 1 79 ? 4.982 4.550 -12.836 1.00 94.00 79 THR A N 1
ATOM 617 C CA . THR A 1 79 ? 4.473 5.046 -11.552 1.00 94.00 79 THR A CA 1
ATOM 618 C C . THR A 1 79 ? 3.128 4.407 -11.238 1.00 94.00 79 THR A C 1
ATOM 620 O O . THR A 1 79 ? 2.260 4.301 -12.105 1.00 94.00 79 THR A O 1
ATOM 623 N N . TYR A 1 80 ? 2.975 4.009 -9.982 1.00 95.56 80 TYR A N 1
ATOM 624 C CA . TYR A 1 80 ? 1.778 3.412 -9.418 1.00 95.56 80 TYR A CA 1
ATOM 625 C C . TYR A 1 80 ? 1.336 4.195 -8.187 1.00 95.56 80 TYR A C 1
ATOM 627 O O . TYR A 1 80 ? 2.169 4.745 -7.465 1.00 95.56 80 TYR A O 1
ATOM 635 N N . HIS A 1 81 ? 0.035 4.185 -7.915 1.00 96.44 81 HIS A N 1
ATOM 636 C CA . HIS A 1 81 ? -0.533 4.762 -6.701 1.00 96.44 81 HIS A CA 1
ATOM 637 C C . HIS A 1 81 ? -1.151 3.655 -5.856 1.00 96.44 81 HIS A C 1
ATOM 639 O O . HIS A 1 81 ? -2.002 2.898 -6.319 1.00 96.44 81 HIS A O 1
ATOM 645 N N . ILE A 1 82 ? -0.708 3.541 -4.611 1.00 96.88 82 ILE A N 1
ATOM 646 C CA . ILE A 1 82 ? -1.201 2.553 -3.654 1.00 96.88 82 ILE A CA 1
ATOM 647 C C . ILE A 1 82 ? -2.164 3.274 -2.718 1.00 96.88 82 ILE A C 1
ATOM 649 O O . ILE A 1 82 ? -1.741 4.035 -1.847 1.00 96.88 82 ILE A O 1
ATOM 653 N N . HIS A 1 83 ? -3.456 3.050 -2.922 1.00 96.50 83 HIS A N 1
ATOM 654 C CA . HIS A 1 83 ? -4.548 3.652 -2.168 1.00 96.50 83 HIS A CA 1
ATOM 655 C C . HIS A 1 83 ? -5.013 2.685 -1.085 1.00 96.50 83 HIS A C 1
ATOM 657 O O . HIS A 1 83 ? -5.475 1.585 -1.373 1.00 96.50 83 HIS A O 1
ATOM 663 N N . ILE A 1 84 ? -4.912 3.092 0.176 1.00 95.62 84 ILE A N 1
ATOM 664 C CA . ILE A 1 84 ? -5.387 2.321 1.324 1.00 95.62 84 ILE A CA 1
ATOM 665 C C . ILE A 1 84 ? -6.615 3.032 1.878 1.00 95.62 84 ILE A C 1
ATOM 667 O O . ILE A 1 84 ? -6.516 4.137 2.413 1.00 95.62 84 ILE A O 1
ATOM 671 N N . LEU A 1 85 ? -7.764 2.378 1.739 1.00 94.75 85 LEU A N 1
ATOM 672 C CA . LEU A 1 85 ? -9.088 2.954 1.939 1.00 94.75 85 LEU A CA 1
ATOM 673 C C . LEU A 1 85 ? -9.841 2.184 3.024 1.00 94.75 85 LEU A C 1
ATOM 675 O O . LEU A 1 85 ? -9.882 0.956 3.023 1.00 94.75 85 LEU A O 1
ATOM 679 N N . ALA A 1 86 ? -10.453 2.909 3.955 1.00 93.81 86 ALA A N 1
ATOM 680 C CA . ALA A 1 86 ? -11.386 2.401 4.954 1.00 93.81 86 ALA A CA 1
ATOM 681 C C . ALA A 1 86 ? -12.413 3.492 5.301 1.00 93.81 86 ALA A C 1
ATOM 683 O O . ALA A 1 86 ? -12.237 4.658 4.957 1.00 93.81 86 ALA A O 1
ATOM 684 N N . LYS A 1 87 ? -13.472 3.140 6.045 1.00 87.88 87 LYS A N 1
ATOM 685 C CA . LYS A 1 87 ? -14.607 4.042 6.339 1.00 87.88 87 LYS A CA 1
ATOM 686 C C . LYS A 1 87 ? -14.207 5.458 6.776 1.00 87.88 87 LYS A C 1
ATOM 688 O O . LYS A 1 87 ? -14.828 6.419 6.344 1.00 87.88 87 LYS A O 1
ATOM 693 N N . ASN A 1 88 ? -13.204 5.558 7.649 1.00 87.12 88 ASN A N 1
ATOM 694 C CA . ASN A 1 88 ? -12.715 6.821 8.202 1.00 87.12 88 ASN A CA 1
ATOM 695 C C . ASN 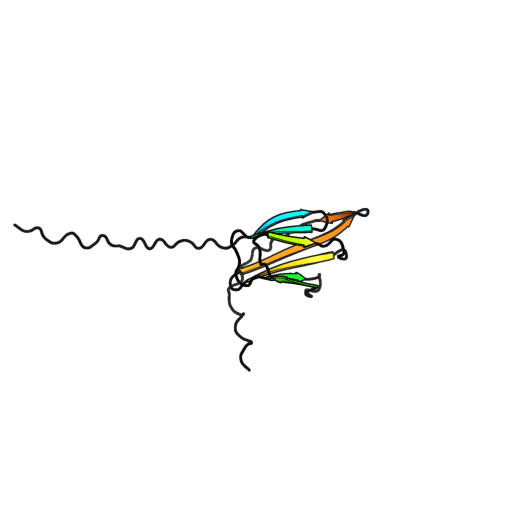A 1 88 ? -11.195 6.970 8.028 1.00 87.12 88 ASN A C 1
ATOM 697 O O . ASN A 1 88 ? -10.520 7.515 8.902 1.00 87.12 88 ASN A O 1
ATOM 701 N N . PHE A 1 89 ? -10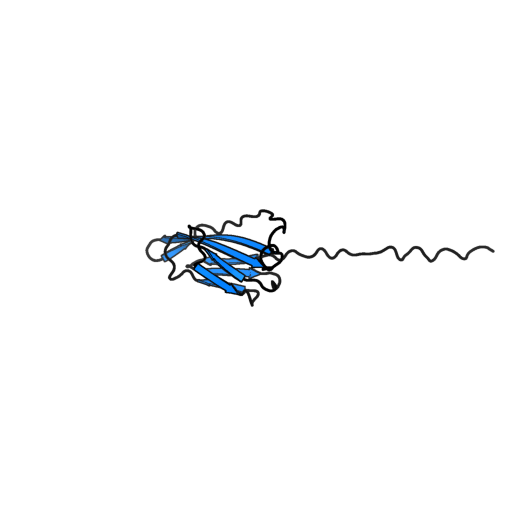.629 6.405 6.962 1.00 89.00 89 PHE A N 1
ATOM 702 C CA . PHE A 1 89 ? -9.193 6.457 6.734 1.00 89.00 89 PHE A CA 1
ATOM 703 C C . PHE A 1 89 ? -8.876 6.320 5.251 1.00 89.00 89 PHE A C 1
ATOM 705 O O . PHE A 1 89 ? -9.316 5.374 4.608 1.00 89.00 89 PHE A O 1
ATOM 712 N N . GLU A 1 90 ? -8.067 7.238 4.741 1.00 92.94 90 GLU A N 1
ATOM 713 C CA . GLU A 1 90 ? -7.565 7.204 3.375 1.00 92.94 90 GLU A CA 1
ATOM 714 C C . GLU A 1 90 ? -6.104 7.648 3.368 1.00 92.94 90 GLU A C 1
ATOM 716 O O . GLU A 1 90 ? -5.729 8.648 3.999 1.00 92.94 90 GLU A O 1
ATOM 721 N N . ARG A 1 91 ? -5.263 6.868 2.690 1.00 93.00 91 ARG A N 1
ATOM 722 C CA . ARG A 1 91 ? -3.858 7.190 2.449 1.00 93.00 91 ARG A CA 1
ATOM 723 C C . ARG A 1 91 ? -3.437 6.705 1.076 1.00 93.00 91 ARG A C 1
ATOM 725 O O . ARG A 1 91 ? -3.715 5.563 0.722 1.00 93.00 91 ARG A O 1
ATOM 732 N N . THR A 1 92 ? -2.684 7.549 0.387 1.00 94.38 92 THR A N 1
ATOM 733 C CA . THR A 1 92 ? -2.097 7.245 -0.915 1.00 94.38 92 THR A CA 1
ATOM 734 C C . THR A 1 92 ? -0.581 7.299 -0.825 1.00 94.38 92 THR A C 1
ATOM 736 O O . THR A 1 92 ? -0.016 8.179 -0.169 1.00 94.38 92 THR A O 1
ATOM 739 N N . TYR A 1 93 ? 0.065 6.338 -1.477 1.00 93.19 93 TYR A N 1
ATOM 740 C CA . TYR A 1 93 ? 1.511 6.277 -1.642 1.00 93.19 93 TYR A CA 1
ATOM 741 C C . TYR A 1 93 ? 1.843 6.200 -3.121 1.00 93.19 93 TYR A C 1
ATOM 743 O O . TYR A 1 93 ? 1.321 5.334 -3.822 1.00 93.19 93 TYR A O 1
ATOM 751 N N . ASP A 1 94 ? 2.751 7.057 -3.564 1.00 92.81 94 ASP A N 1
ATOM 752 C CA . ASP A 1 94 ? 3.313 6.959 -4.905 1.00 92.81 94 ASP A CA 1
ATOM 753 C C . ASP A 1 94 ? 4.438 5.923 -4.899 1.00 92.81 94 ASP A C 1
ATOM 755 O O . ASP A 1 94 ? 5.270 5.910 -3.993 1.00 92.81 94 ASP A O 1
ATOM 759 N N . TYR A 1 95 ? 4.468 5.042 -5.891 1.00 89.81 95 TYR A N 1
ATOM 760 C CA . TYR A 1 95 ? 5.481 4.005 -6.038 1.00 89.81 95 TYR A CA 1
ATOM 761 C C . TYR A 1 95 ? 6.002 3.993 -7.473 1.00 89.81 95 TYR A C 1
ATOM 763 O O . TYR A 1 95 ? 5.273 3.673 -8.410 1.00 89.81 95 TYR A O 1
ATOM 771 N N . THR A 1 96 ? 7.275 4.347 -7.651 1.00 91.00 96 THR A N 1
ATOM 772 C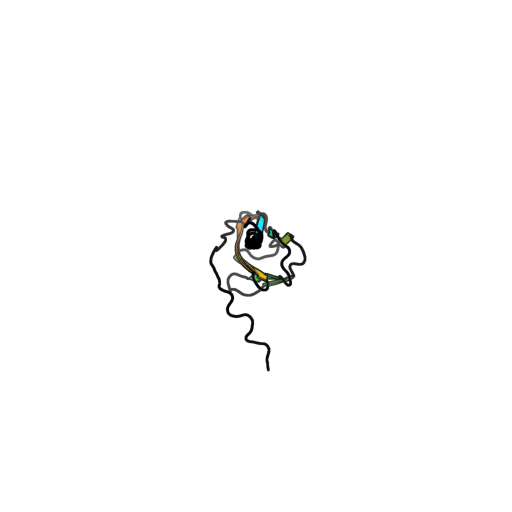 CA . THR A 1 96 ? 7.924 4.342 -8.969 1.00 91.00 96 THR A CA 1
ATOM 773 C C . THR A 1 96 ? 8.774 3.095 -9.136 1.00 91.00 96 THR A C 1
ATOM 775 O O . THR A 1 96 ? 9.772 2.915 -8.432 1.00 91.00 96 THR A O 1
ATOM 778 N N . LEU A 1 97 ? 8.390 2.275 -10.110 1.00 88.94 97 LEU A N 1
ATOM 779 C CA . LEU A 1 97 ? 9.124 1.111 -10.568 1.00 88.94 97 LEU A CA 1
ATOM 780 C C . LEU A 1 97 ? 10.011 1.502 -11.753 1.00 88.94 97 LEU A C 1
ATOM 782 O O . LEU A 1 97 ? 9.500 1.789 -12.835 1.00 88.94 97 LEU A O 1
ATOM 786 N N . ALA A 1 98 ? 11.330 1.515 -11.560 1.00 86.38 98 ALA A N 1
ATOM 787 C CA . ALA A 1 98 ? 12.287 1.755 -12.635 1.00 86.38 98 ALA A CA 1
ATOM 788 C C . ALA A 1 98 ? 13.053 0.472 -12.980 1.00 86.38 98 ALA A C 1
ATOM 790 O O . ALA A 1 98 ? 13.474 -0.283 -12.100 1.00 86.38 98 ALA A O 1
ATOM 791 N N . GLU A 1 99 ? 13.259 0.250 -14.274 1.00 74.75 99 GLU A N 1
ATOM 792 C CA . GLU A 1 99 ? 14.132 -0.802 -14.783 1.00 74.75 99 GLU A CA 1
ATOM 793 C C . GLU A 1 99 ? 15.573 -0.273 -14.817 1.00 74.75 99 GLU A C 1
ATOM 795 O O . GLU A 1 99 ? 15.881 0.662 -15.556 1.00 74.75 99 GLU A O 1
ATOM 800 N N . GLU A 1 100 ? 16.472 -0.837 -14.007 1.00 66.75 100 GLU A N 1
ATOM 801 C CA . GLU A 1 100 ? 17.897 -0.499 -14.051 1.00 66.75 100 GLU A CA 1
ATOM 802 C C . GLU A 1 100 ? 18.731 -1.776 -14.232 1.00 66.75 100 GLU A C 1
ATOM 804 O O . GLU A 1 100 ? 18.842 -2.608 -13.335 1.00 66.75 100 GLU A O 1
ATOM 809 N N . LYS A 1 101 ? 19.366 -1.924 -15.405 1.00 57.75 101 LYS A N 1
ATOM 810 C CA . LYS A 1 101 ? 20.348 -2.991 -15.700 1.00 57.75 101 LYS A CA 1
ATOM 811 C C . LYS A 1 101 ? 19.833 -4.426 -15.457 1.00 57.75 101 LYS A C 1
ATOM 813 O O . LYS A 1 101 ? 20.595 -5.274 -15.000 1.00 57.75 101 LYS A O 1
ATOM 818 N N . GLY A 1 102 ? 18.562 -4.700 -15.762 1.00 60.12 102 GLY A N 1
ATOM 819 C CA . GLY A 1 102 ? 17.945 -6.020 -15.559 1.00 60.12 102 GLY A CA 1
ATOM 820 C C . GLY A 1 102 ? 17.488 -6.300 -14.122 1.00 60.12 102 GLY A C 1
ATOM 821 O O . GLY A 1 102 ? 17.095 -7.424 -13.824 1.00 60.12 102 GLY A O 1
ATOM 822 N N . TYR A 1 103 ? 17.520 -5.292 -13.244 1.00 54.06 103 TYR A N 1
ATOM 823 C CA . TYR A 1 103 ? 17.008 -5.350 -11.875 1.00 54.06 103 TYR A CA 1
ATOM 824 C C . TYR A 1 103 ? 16.051 -4.175 -11.616 1.00 54.06 103 TYR A C 1
ATOM 826 O O . TYR A 1 103 ? 16.203 -3.087 -12.175 1.00 54.06 103 TYR A O 1
ATOM 834 N N . MET A 1 104 ? 15.043 -4.383 -10.768 1.00 55.81 104 MET A N 1
ATOM 835 C CA . MET A 1 104 ? 14.074 -3.342 -10.412 1.00 55.81 104 MET A CA 1
ATOM 836 C C . MET A 1 104 ? 14.635 -2.453 -9.297 1.00 55.81 104 MET A C 1
ATOM 838 O O . MET A 1 104 ? 14.926 -2.937 -8.204 1.00 55.81 104 MET A O 1
ATOM 842 N N . LYS A 1 105 ? 14.764 -1.144 -9.549 1.00 55.16 105 LYS A N 1
ATOM 843 C CA . LYS A 1 105 ? 15.204 -0.156 -8.550 1.00 55.16 105 LYS A CA 1
ATOM 844 C C . LYS A 1 105 ? 14.106 0.868 -8.292 1.00 55.16 105 LYS A C 1
ATOM 846 O O . LYS A 1 105 ? 13.403 1.294 -9.203 1.00 55.16 105 LYS A O 1
ATOM 851 N N . ILE A 1 106 ? 13.970 1.271 -7.032 1.00 55.19 106 ILE A N 1
ATOM 852 C CA . ILE A 1 106 ? 12.885 2.141 -6.565 1.00 55.19 106 ILE A CA 1
ATOM 853 C C . ILE A 1 106 ? 13.445 3.504 -6.201 1.00 55.19 106 ILE A C 1
ATOM 855 O O . ILE A 1 106 ? 14.500 3.606 -5.572 1.00 55.19 106 ILE A O 1
ATOM 859 N N . THR A 1 107 ? 12.744 4.558 -6.619 1.00 56.56 107 THR A N 1
ATOM 860 C CA . THR A 1 107 ? 13.239 5.926 -6.440 1.00 56.56 107 THR A CA 1
ATOM 861 C C . THR A 1 107 ? 12.590 6.653 -5.271 1.00 56.56 107 THR A C 1
ATOM 863 O O . THR A 1 107 ? 13.319 7.323 -4.547 1.00 56.56 107 THR A O 1
ATOM 866 N N . THR A 1 108 ? 11.290 6.534 -4.980 1.00 56.72 108 THR A N 1
ATOM 867 C CA . THR A 1 108 ? 10.708 7.167 -3.774 1.00 56.72 108 THR A CA 1
ATOM 868 C C . THR A 1 108 ? 9.308 6.631 -3.476 1.00 56.72 108 THR A C 1
ATOM 870 O O . THR A 1 108 ? 8.536 6.429 -4.406 1.00 56.72 108 THR A O 1
ATOM 873 N N . ALA A 1 109 ? 8.973 6.465 -2.190 1.00 54.00 109 ALA A N 1
ATOM 874 C CA . ALA A 1 109 ? 7.591 6.466 -1.718 1.00 54.00 109 ALA A CA 1
ATOM 875 C C . ALA A 1 109 ? 7.296 7.836 -1.095 1.00 54.00 109 ALA A C 1
ATOM 877 O O . ALA A 1 109 ? 7.679 8.089 0.049 1.00 54.00 109 ALA A O 1
ATOM 878 N N . ILE A 1 110 ? 6.700 8.753 -1.860 1.00 59.81 110 ILE A N 1
ATOM 879 C CA . ILE A 1 110 ? 6.307 10.065 -1.331 1.00 59.81 110 ILE A CA 1
ATOM 880 C C . ILE A 1 110 ? 4.949 9.883 -0.660 1.00 59.81 110 ILE A C 1
ATOM 882 O O . ILE A 1 110 ? 3.970 9.489 -1.289 1.00 59.81 110 ILE A O 1
ATOM 886 N N . VAL A 1 111 ? 4.906 10.118 0.650 1.00 60.50 111 VAL A N 1
ATOM 887 C CA . VAL A 1 111 ? 3.652 10.188 1.402 1.00 60.50 111 VAL A CA 1
ATOM 888 C C . VAL A 1 111 ? 3.092 11.581 1.169 1.00 60.50 111 VAL A C 1
ATOM 890 O O . VAL A 1 111 ? 3.706 12.536 1.635 1.00 60.50 111 VAL A O 1
ATOM 893 N N . GLN A 1 112 ? 1.960 11.719 0.476 1.00 54.41 112 GLN A N 1
ATOM 894 C CA . GLN A 1 112 ? 1.222 12.985 0.484 1.00 54.41 112 GLN A CA 1
ATOM 895 C C . GLN A 1 112 ? 0.486 13.102 1.829 1.00 54.41 112 GLN A C 1
ATOM 897 O O . GLN A 1 112 ? -0.400 12.288 2.111 1.00 54.41 112 GLN A O 1
ATOM 902 N N . PRO A 1 113 ? 0.856 14.042 2.717 1.00 54.91 113 PRO A N 1
ATOM 903 C CA . PRO A 1 113 ? 0.283 14.115 4.047 1.00 54.91 113 PRO A CA 1
ATOM 904 C C . PRO A 1 113 ? -0.830 15.164 4.095 1.00 54.91 113 PRO A C 1
ATOM 906 O O . PRO A 1 113 ? -0.687 16.123 4.837 1.00 54.91 113 PRO A O 1
ATOM 909 N N . GLU A 1 114 ? -1.929 15.037 3.342 1.00 48.53 114 GLU A N 1
ATOM 910 C CA . GLU A 1 114 ? -2.935 16.117 3.325 1.00 48.53 114 GLU A CA 1
ATOM 911 C C . GLU A 1 114 ? -4.385 15.632 3.484 1.00 48.53 114 GLU A C 1
ATOM 913 O O . GLU A 1 114 ? -4.998 15.052 2.597 1.00 48.53 114 GLU A O 1
ATOM 918 N N . ASN A 1 115 ? -4.890 15.863 4.703 1.00 45.09 115 ASN A N 1
ATOM 919 C CA . ASN A 1 115 ? -6.253 16.254 5.076 1.00 45.09 115 ASN A CA 1
ATOM 920 C C . ASN A 1 115 ? -7.342 16.120 3.993 1.00 45.09 115 ASN A C 1
ATOM 922 O O . ASN A 1 115 ? -7.557 17.040 3.210 1.00 45.09 115 ASN A O 1
ATOM 926 N N . LEU A 1 116 ? -8.143 15.057 4.059 1.00 43.91 116 LEU A N 1
ATOM 927 C CA . LEU A 1 116 ? -9.452 15.011 3.409 1.00 43.91 116 LEU A CA 1
ATOM 928 C C . LEU A 1 116 ? -10.524 14.830 4.482 1.00 43.91 116 LEU A C 1
ATOM 930 O O . LEU A 1 116 ? -10.647 13.787 5.121 1.00 43.91 116 LEU A O 1
ATOM 934 N N . SER A 1 117 ? -11.264 15.911 4.720 1.00 44.41 117 SER A N 1
ATOM 935 C CA . SER A 1 117 ? -12.488 15.920 5.511 1.00 44.41 117 SER A CA 1
ATOM 936 C C . SER A 1 117 ? -13.482 14.916 4.931 1.00 44.41 117 SER A C 1
ATOM 938 O O . SER A 1 117 ? -13.778 14.951 3.736 1.00 44.41 117 SER A O 1
ATOM 940 N N . PHE A 1 118 ? -14.006 14.047 5.795 1.00 44.28 118 PHE A N 1
ATOM 941 C CA . PHE A 1 118 ? -15.015 13.033 5.495 1.00 44.28 118 PHE A CA 1
ATOM 942 C C . PHE A 1 118 ? -16.357 13.652 5.081 1.00 44.28 118 PHE A C 1
ATOM 944 O O . PHE A 1 118 ? -17.323 13.624 5.834 1.00 44.28 118 PHE A O 1
ATOM 951 N N . GLU A 1 119 ? -16.450 14.170 3.863 1.00 47.34 119 GLU A N 1
ATOM 952 C CA . GLU A 1 119 ? -17.722 14.458 3.210 1.00 47.34 119 GLU A CA 1
ATOM 953 C C . GLU A 1 119 ? -17.678 13.934 1.777 1.00 47.34 119 GLU A C 1
ATOM 955 O O . GLU A 1 119 ? -17.248 14.640 0.871 1.00 47.34 119 GLU A O 1
ATOM 960 N N . LYS A 1 120 ? -18.108 12.675 1.601 1.00 42.69 120 LYS A N 1
ATOM 961 C CA . LYS A 1 120 ? -18.794 12.095 0.418 1.00 42.69 120 LYS A CA 1
ATOM 962 C C . LYS A 1 120 ? -18.470 10.604 0.264 1.00 42.69 120 LYS A C 1
ATOM 964 O O . LYS A 1 120 ? -17.787 10.195 -0.664 1.00 42.69 120 LYS A O 1
ATOM 969 N N . TYR A 1 121 ? -19.040 9.761 1.127 1.00 43.97 121 TYR A N 1
ATOM 970 C CA . TYR A 1 121 ? -19.183 8.328 0.808 1.00 43.97 121 TYR A CA 1
ATOM 971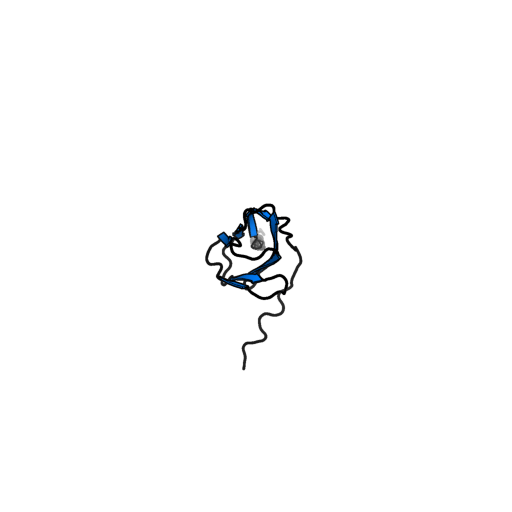 C C . TYR A 1 121 ? -20.630 7.812 0.894 1.00 43.97 121 TYR A C 1
ATOM 973 O O . TYR A 1 121 ? -20.878 6.625 0.740 1.00 43.97 121 TYR A O 1
ATOM 981 N N . ASN A 1 122 ? -21.625 8.691 1.081 1.00 42.94 122 ASN A N 1
ATOM 982 C CA . ASN A 1 122 ? -23.006 8.269 1.356 1.00 42.94 122 ASN A CA 1
ATOM 983 C C . ASN A 1 122 ? -24.078 8.839 0.408 1.00 42.94 122 ASN A C 1
ATOM 985 O O . ASN A 1 122 ? -25.214 9.018 0.829 1.00 42.94 122 ASN A O 1
ATOM 989 N N . SER A 1 123 ? -23.767 9.101 -0.870 1.00 46.75 123 SER A N 1
ATOM 990 C CA . SER A 1 123 ? -24.783 9.627 -1.811 1.00 46.75 123 SER A CA 1
ATOM 991 C C . SER A 1 123 ? -25.259 8.672 -2.915 1.00 46.75 123 SER A C 1
ATOM 993 O O . SER A 1 123 ? -26.136 9.071 -3.670 1.00 46.75 123 SER A O 1
ATOM 995 N N . ASN A 1 124 ? -24.766 7.432 -3.027 1.00 45.44 124 ASN A N 1
ATOM 996 C CA . ASN A 1 124 ? -25.169 6.528 -4.123 1.00 45.44 124 ASN A CA 1
ATOM 997 C C . ASN A 1 124 ? -25.622 5.142 -3.644 1.00 45.44 124 ASN A C 1
ATOM 999 O O . ASN A 1 124 ? -25.114 4.116 -4.094 1.00 45.44 124 ASN A O 1
ATOM 1003 N N . LYS A 1 125 ? -26.610 5.096 -2.742 1.00 45.81 125 LYS A N 1
ATOM 1004 C CA . LYS A 1 125 ? -27.358 3.855 -2.486 1.00 45.81 125 LYS A CA 1
ATOM 1005 C C . LYS A 1 125 ? -28.821 4.103 -2.105 1.00 45.81 125 LYS A C 1
ATOM 1007 O O . LYS A 1 125 ? -29.288 3.651 -1.069 1.00 45.81 125 LYS A O 1
ATOM 1012 N N . THR A 1 126 ? -29.546 4.802 -2.974 1.00 46.72 126 THR A N 1
ATOM 1013 C CA . THR A 1 126 ? -31.018 4.769 -3.000 1.00 46.72 126 THR A CA 1
ATOM 1014 C C . THR A 1 126 ? -31.510 5.085 -4.409 1.00 46.72 126 THR A C 1
ATOM 1016 O O . THR A 1 126 ? -31.714 6.242 -4.769 1.00 46.72 126 THR A O 1
ATOM 1019 N N . LYS A 1 127 ? -31.677 4.038 -5.214 1.00 40.91 127 LYS A N 1
ATOM 1020 C CA . LYS A 1 127 ? -32.714 3.935 -6.241 1.00 40.91 127 LYS A CA 1
ATOM 1021 C C . LYS A 1 127 ? -33.174 2.490 -6.294 1.00 40.91 127 LYS A C 1
ATOM 1023 O O . LYS A 1 127 ? -32.293 1.613 -6.160 1.00 40.91 127 LYS A O 1
#

pLDDT: mean 77.84, std 19.82, range [40.91, 98.19]